Protein AF-A0A8X6RAV3-F1 (afdb_monomer)

Solvent-accessible surface area (backbone atoms only — not comparable to full-atom values): 8646 Å² total; per-residue (Å²): 133,79,51,64,64,60,50,50,52,52,51,49,56,46,35,74,77,53,76,43,75,92,36,49,46,79,55,82,88,78,91,76,86,82,75,92,66,89,75,81,87,79,81,78,88,82,72,91,78,78,61,92,90,64,78,86,43,38,69,59,51,44,57,50,49,55,53,47,49,56,49,39,50,70,77,38,45,75,35,59,74,73,74,42,41,34,36,38,50,66,86,50,71,41,61,70,30,70,69,30,49,51,50,37,55,77,68,57,40,47,71,50,90,62,54,81,96,45,57,82,79,34,71,51,51,61,49,54,52,45,47,67,73,68,60,78,133

InterPro domains:
  IPR036397 Ribonuclease H superfamily [G3DSA:3.30.420.10] (1-136)
  IPR052709 Transposase-Methyltransferase Hybrid [PTHR46060] (49-135)

Nearest PDB structures (foldseek):
  4mda-assembly1_A  TM=8.403E-01  e=2.134E-09  Drosophila mauritiana
  3k9j-assembly2_A  TM=8.793E-01  e=6.427E-09  Homo sapiens
  2f7t-assembly1_A-2  TM=8.600E-01  e=6.024E-09  Drosophila mauritiana
  3k9k-assembly2_A  TM=8.590E-01  e=1.593E-08  Homo sapiens
  3f2k-assembly1_A  TM=8.019E-01  e=3.470E-08  Homo sapiens

Radius of gyration: 16.57 Å; Cα contacts (8 Å, |Δi|>4): 114; chains: 1; bounding box: 45×45×32 Å

Secondary structure (DSSP, 8-state):
---HHHHHHHHHHHHHHS--GGGEEE----------S-------TTS--PPTT----HHHHHHHHHHHHHHHHHH-HHHHHHS--EEE----TTTTSHHHHHHHHHTT-EEPP--TT-GGG-HIIIIIIHHHHS---

Organism: Trichonephila clavipes (NCBI:txid2585209)

Sequence (137 aa):
MMDRISICEALAKRNDINPFLKRMVTRDEKLVPYDNIVRKRSSSKRGEALQTGQTLNSDIYCQQLDRLKLTIDQKRPEVADRRGVVFHQDNAMPHTSVVTLQKLWELDWKVLMHPPYSPDLAPNGYHLFFALQNFPE

Mean predicted aligned error: 9.25 Å

Foldseek 3Di:
DDDPVVLVVVVVVVCVVPNQPVQEDEDEDDDDDDDPPDDPDDDPPDDDDDPPPDDDALVNVLVVVVVVLVVCCVPPVVSQPDPAHAYEYAPPPSCPDPSNVVSCVVSVYHYRDDDPPCLVPGCCSPPVVVCVVPPDD

Structure (mmCIF, N/CA/C/O backbone):
data_AF-A0A8X6RAV3-F1
#
_entry.id   AF-A0A8X6RAV3-F1
#
loop_
_atom_site.group_PDB
_atom_site.id
_atom_site.type_symbol
_atom_site.label_atom_id
_atom_site.label_alt_id
_atom_site.label_comp_id
_atom_site.label_asym_id
_atom_site.label_entity_id
_atom_site.label_seq_id
_atom_site.pdbx_PDB_ins_code
_atom_site.Cartn_x
_atom_site.Cartn_y
_atom_site.Cartn_z
_atom_site.occupancy
_atom_site.B_iso_or_equiv
_atom_site.auth_seq_id
_atom_site.auth_comp_id
_atom_site.auth_asym_id
_atom_site.auth_atom_id
_atom_site.pdbx_PDB_model_num
ATOM 1 N N . MET A 1 1 ? 19.647 5.271 -1.949 1.00 63.28 1 MET A N 1
ATOM 2 C CA . MET A 1 1 ? 18.194 5.445 -2.154 1.00 63.28 1 MET A CA 1
ATOM 3 C C . MET A 1 1 ? 17.919 5.164 -3.619 1.00 63.28 1 MET A C 1
ATOM 5 O O . MET A 1 1 ? 18.675 5.677 -4.432 1.00 63.28 1 MET A O 1
ATOM 9 N N . MET A 1 2 ? 16.959 4.2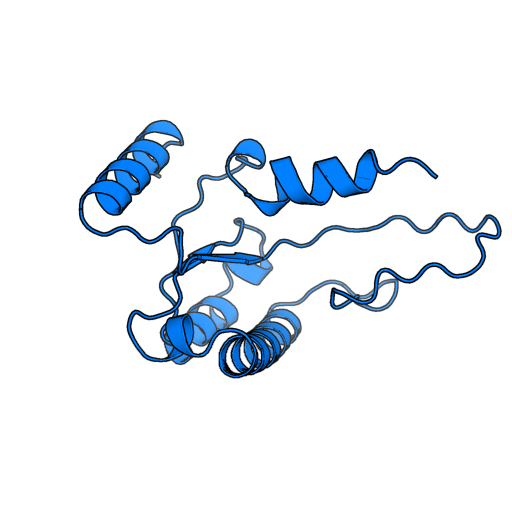99 -3.953 1.00 76.75 2 MET A N 1
ATOM 10 C CA . MET A 1 2 ? 16.617 4.061 -5.362 1.00 76.75 2 MET A CA 1
ATOM 11 C C . MET A 1 2 ? 15.865 5.274 -5.915 1.00 76.75 2 MET A C 1
ATOM 13 O O . MET A 1 2 ? 15.047 5.869 -5.211 1.00 76.75 2 MET A O 1
ATOM 17 N N . ASP A 1 3 ? 16.183 5.660 -7.142 1.00 85.50 3 ASP A N 1
ATOM 18 C CA . ASP A 1 3 ? 15.526 6.746 -7.857 1.00 85.50 3 ASP A CA 1
ATOM 19 C C . ASP A 1 3 ? 14.170 6.303 -8.438 1.00 85.50 3 ASP A C 1
ATOM 21 O O . ASP A 1 3 ? 13.833 5.118 -8.491 1.00 85.50 3 ASP A O 1
ATOM 25 N N . ARG A 1 4 ? 13.358 7.274 -8.869 1.00 88.38 4 ARG A N 1
ATOM 26 C CA . ARG A 1 4 ? 12.000 7.024 -9.387 1.00 88.38 4 ARG A CA 1
ATOM 27 C C . ARG A 1 4 ? 11.998 6.047 -10.563 1.00 88.38 4 ARG A C 1
ATOM 29 O O . ARG A 1 4 ? 11.115 5.191 -10.626 1.00 88.38 4 ARG A O 1
ATOM 36 N N . ILE A 1 5 ? 12.977 6.163 -11.464 1.00 88.00 5 ILE A N 1
ATOM 37 C CA . ILE A 1 5 ? 13.054 5.355 -12.687 1.00 88.00 5 ILE A CA 1
ATOM 38 C C . ILE A 1 5 ? 13.373 3.906 -12.326 1.00 88.00 5 ILE A C 1
ATOM 40 O O . ILE A 1 5 ? 12.617 3.013 -12.709 1.00 88.00 5 ILE A O 1
ATOM 44 N N . SER A 1 6 ? 14.407 3.665 -11.513 1.00 89.81 6 SER A N 1
ATOM 45 C CA . SER A 1 6 ? 14.763 2.296 -11.114 1.00 89.81 6 SER A CA 1
ATOM 46 C C . SER A 1 6 ? 13.642 1.582 -10.358 1.00 89.81 6 SER A C 1
ATOM 48 O O . SER A 1 6 ? 13.414 0.392 -10.583 1.00 89.81 6 SER A O 1
ATOM 50 N N . ILE A 1 7 ? 12.885 2.295 -9.514 1.00 88.44 7 ILE A N 1
ATOM 51 C CA . ILE A 1 7 ? 11.732 1.711 -8.817 1.00 88.44 7 ILE A CA 1
ATOM 52 C C . ILE A 1 7 ? 10.637 1.322 -9.814 1.00 88.44 7 ILE A C 1
ATOM 54 O O . ILE A 1 7 ? 10.122 0.204 -9.745 1.00 88.44 7 ILE A O 1
ATOM 58 N N . CYS A 1 8 ? 10.300 2.200 -10.762 1.00 88.19 8 CYS A N 1
ATOM 59 C CA . CYS A 1 8 ? 9.294 1.899 -11.782 1.00 88.19 8 CYS A CA 1
ATOM 60 C C . CYS A 1 8 ? 9.704 0.702 -12.646 1.00 88.19 8 CYS A C 1
ATOM 62 O O . CYS A 1 8 ? 8.900 -0.207 -12.849 1.00 88.19 8 CYS A O 1
ATOM 64 N N . GLU A 1 9 ? 10.959 0.650 -13.095 1.00 92.56 9 GLU A N 1
ATOM 65 C CA . GLU A 1 9 ? 11.477 -0.479 -13.870 1.00 92.56 9 GLU A CA 1
ATOM 66 C C . GLU A 1 9 ? 11.435 -1.795 -13.086 1.00 92.56 9 GLU A C 1
ATOM 68 O O . GLU A 1 9 ? 11.030 -2.827 -13.623 1.00 92.56 9 GLU A O 1
ATOM 73 N N . ALA A 1 10 ? 11.835 -1.779 -11.811 1.00 91.00 10 ALA A N 1
ATOM 74 C CA . ALA A 1 10 ? 11.806 -2.964 -10.961 1.00 91.00 10 ALA A CA 1
ATOM 75 C C . ALA A 1 10 ? 10.372 -3.475 -10.749 1.00 91.00 10 ALA A C 1
ATOM 77 O O . ALA A 1 10 ? 10.128 -4.685 -10.794 1.00 91.00 10 ALA A O 1
ATOM 78 N N . LEU A 1 11 ? 9.412 -2.566 -10.551 1.00 90.31 11 LEU A N 1
ATOM 79 C CA . LEU A 1 11 ? 7.998 -2.910 -10.407 1.00 90.31 11 LEU A CA 1
ATOM 80 C C . LEU A 1 11 ? 7.398 -3.442 -11.713 1.00 90.31 11 LEU A C 1
ATOM 82 O O . LEU A 1 11 ? 6.660 -4.428 -11.662 1.00 90.31 11 LEU A O 1
ATOM 86 N N . ALA A 1 12 ? 7.746 -2.850 -12.858 1.00 90.75 12 ALA A N 1
ATOM 87 C CA . ALA A 1 12 ? 7.317 -3.317 -14.175 1.00 90.75 12 ALA A CA 1
ATOM 88 C C . ALA A 1 12 ? 7.819 -4.744 -14.442 1.00 90.75 12 ALA A C 1
ATOM 90 O O . ALA A 1 12 ? 7.010 -5.655 -14.610 1.00 90.75 12 ALA A O 1
ATOM 91 N N . LYS A 1 13 ? 9.134 -4.977 -14.309 1.00 93.19 13 LYS A N 1
ATOM 92 C CA . LYS A 1 13 ? 9.751 -6.309 -14.465 1.00 93.19 13 LYS A CA 1
ATOM 93 C C . LYS A 1 13 ? 9.128 -7.340 -13.525 1.00 93.19 13 LYS A C 1
ATOM 95 O O . LYS A 1 13 ? 8.837 -8.467 -13.916 1.00 93.19 13 LYS A O 1
ATOM 100 N N . ARG A 1 14 ? 8.886 -6.961 -12.265 1.00 91.69 14 ARG A N 1
ATOM 101 C CA . ARG A 1 14 ? 8.223 -7.838 -11.292 1.00 91.69 14 ARG A CA 1
ATOM 102 C C . ARG A 1 14 ? 6.799 -8.194 -11.722 1.00 91.69 14 ARG A C 1
ATOM 104 O O . ARG A 1 14 ? 6.378 -9.324 -11.478 1.00 91.69 14 ARG A O 1
ATOM 111 N N . ASN A 1 15 ? 6.054 -7.249 -12.292 1.00 90.69 15 ASN A N 1
ATOM 112 C CA . ASN A 1 15 ? 4.684 -7.490 -12.733 1.00 90.69 15 ASN A CA 1
ATOM 113 C C . ASN A 1 15 ? 4.638 -8.399 -13.965 1.00 90.69 15 ASN A C 1
ATOM 115 O O . ASN A 1 15 ? 3.738 -9.229 -14.049 1.00 90.69 15 ASN A O 1
ATOM 119 N N . ASP A 1 16 ? 5.621 -8.297 -14.857 1.00 92.25 16 ASP A N 1
ATOM 120 C CA . ASP A 1 16 ? 5.735 -9.179 -16.022 1.00 92.25 16 ASP A CA 1
ATOM 121 C C . ASP A 1 16 ? 6.018 -10.630 -15.604 1.00 92.25 16 ASP A C 1
ATOM 123 O O . ASP A 1 16 ? 5.425 -11.564 -16.139 1.00 92.25 16 ASP A O 1
ATOM 127 N N . ILE A 1 17 ? 6.873 -10.828 -14.593 1.00 90.56 17 ILE A N 1
ATOM 128 C CA . ILE A 1 17 ? 7.212 -12.163 -14.068 1.00 90.56 17 ILE A CA 1
ATOM 129 C C . ILE A 1 17 ? 6.067 -12.745 -13.230 1.00 90.56 17 ILE A C 1
ATOM 131 O O . ILE A 1 17 ? 5.744 -13.929 -13.323 1.00 90.56 17 ILE A O 1
ATOM 135 N N . ASN A 1 18 ? 5.470 -11.936 -12.353 1.00 86.75 18 ASN A N 1
ATOM 136 C CA . ASN A 1 18 ? 4.396 -12.367 -11.466 1.00 86.75 18 ASN A CA 1
ATOM 137 C C . ASN A 1 18 ? 3.354 -11.251 -11.311 1.00 86.75 18 ASN A C 1
ATOM 139 O O . ASN A 1 18 ? 3.467 -10.438 -10.379 1.00 86.75 18 ASN A O 1
ATOM 143 N N . PRO A 1 19 ? 2.317 -11.241 -12.171 1.00 88.38 19 PRO A N 1
ATOM 144 C CA . PRO A 1 19 ? 1.301 -10.201 -12.178 1.00 88.38 19 PRO A CA 1
ATOM 145 C C . PRO A 1 19 ? 0.693 -9.988 -10.794 1.00 88.38 19 PRO A C 1
ATOM 147 O O . PRO A 1 19 ? 0.144 -10.905 -10.172 1.00 88.38 19 PRO A O 1
ATOM 150 N N . PHE A 1 20 ? 0.802 -8.764 -10.283 1.00 87.44 20 PHE A N 1
ATOM 151 C CA . PHE A 1 20 ? 0.352 -8.434 -8.930 1.00 87.44 20 PHE A CA 1
ATOM 152 C C . PHE A 1 20 ? -0.703 -7.335 -8.877 1.00 87.44 20 PHE A C 1
ATOM 154 O O . PHE A 1 20 ? -1.361 -7.204 -7.849 1.00 87.44 20 PHE A O 1
ATOM 161 N N . LEU A 1 21 ? -0.941 -6.616 -9.976 1.00 86.75 21 LEU A N 1
ATOM 162 C CA . LEU A 1 21 ? -1.911 -5.517 -10.010 1.00 86.75 21 LEU A CA 1
ATOM 163 C C . LEU A 1 21 ? -3.321 -5.947 -9.572 1.00 86.75 21 LEU A C 1
ATOM 165 O O . LEU A 1 21 ? -3.979 -5.229 -8.829 1.00 86.75 21 LEU A O 1
ATOM 169 N N . LYS A 1 22 ? -3.765 -7.161 -9.930 1.00 85.62 22 LYS A N 1
ATOM 170 C CA . LYS A 1 22 ? -5.092 -7.675 -9.533 1.00 85.62 22 LYS A CA 1
ATOM 171 C C . LYS A 1 22 ? -5.247 -7.900 -8.022 1.00 85.62 22 LYS A C 1
ATOM 173 O O . LYS A 1 22 ? -6.366 -7.856 -7.522 1.00 85.62 22 LYS A O 1
ATOM 178 N N . ARG A 1 23 ? -4.151 -8.127 -7.294 1.00 86.56 23 ARG A N 1
ATOM 179 C CA . ARG A 1 23 ? -4.125 -8.324 -5.829 1.00 86.56 23 ARG A CA 1
ATOM 180 C C . ARG A 1 23 ? -3.593 -7.101 -5.076 1.00 86.56 23 ARG A C 1
ATOM 182 O O . ARG A 1 23 ? -3.322 -7.189 -3.881 1.00 86.56 23 ARG A O 1
ATOM 189 N N . MET A 1 24 ? -3.405 -5.985 -5.780 1.00 88.25 24 MET A N 1
ATOM 190 C CA . MET A 1 24 ? -2.923 -4.752 -5.179 1.00 88.25 24 MET A CA 1
ATOM 191 C C . MET A 1 24 ? -4.043 -4.083 -4.377 1.00 88.25 24 MET A C 1
ATOM 193 O O . MET A 1 24 ? -5.189 -4.015 -4.831 1.00 88.25 24 MET A O 1
ATOM 197 N N . VAL A 1 25 ? -3.700 -3.595 -3.190 1.00 87.06 25 VAL A N 1
ATOM 198 C CA . VAL A 1 25 ? -4.553 -2.760 -2.342 1.00 87.06 25 VAL A CA 1
ATOM 199 C C . VAL A 1 25 ? -3.804 -1.462 -2.087 1.00 87.06 25 VAL A C 1
ATOM 201 O O . VAL A 1 25 ? -2.669 -1.491 -1.618 1.00 87.06 25 VAL A O 1
ATOM 204 N N . THR A 1 26 ? -4.429 -0.337 -2.424 1.00 85.50 26 THR A N 1
ATOM 205 C CA . THR A 1 26 ? -3.853 1.000 -2.264 1.00 85.50 26 THR A CA 1
ATOM 206 C C . THR A 1 26 ? -4.563 1.727 -1.135 1.00 85.50 26 THR A C 1
ATOM 208 O O . THR A 1 26 ? -5.794 1.718 -1.051 1.00 85.50 26 THR A O 1
ATOM 211 N N . ARG A 1 27 ? -3.797 2.386 -0.270 1.00 83.50 27 ARG A N 1
ATOM 212 C CA . ARG A 1 27 ? -4.332 3.276 0.760 1.00 83.50 27 ARG A CA 1
ATOM 213 C C . ARG A 1 27 ? -3.590 4.602 0.708 1.00 83.50 27 ARG A C 1
ATOM 215 O O . ARG A 1 27 ? -2.379 4.628 0.540 1.00 83.50 27 ARG A O 1
ATOM 222 N N . ASP A 1 28 ? -4.346 5.683 0.831 1.00 76.75 28 ASP A N 1
ATOM 223 C CA . ASP A 1 28 ? -3.824 7.043 0.854 1.00 76.75 28 ASP A CA 1
ATOM 224 C C . ASP A 1 28 ? -4.785 7.922 1.657 1.00 76.75 28 ASP A C 1
ATOM 226 O O . ASP A 1 28 ? -5.982 7.620 1.744 1.00 76.75 28 ASP A O 1
ATOM 230 N N . GLU A 1 29 ? -4.262 8.984 2.248 1.00 73.62 29 GLU A N 1
ATOM 231 C CA . GLU A 1 29 ? -4.983 9.866 3.155 1.00 73.62 29 GLU A CA 1
ATOM 232 C C . GLU A 1 29 ? -5.116 11.245 2.527 1.00 73.62 29 GLU A C 1
ATOM 234 O O . GLU A 1 29 ? -4.140 11.878 2.138 1.00 73.62 29 GLU A O 1
ATOM 239 N N . LYS A 1 30 ? -6.353 11.734 2.433 1.00 69.62 30 LYS A N 1
ATOM 240 C CA . LYS A 1 30 ? -6.633 13.071 1.914 1.00 69.62 30 LYS A CA 1
ATOM 241 C C . LYS A 1 30 ? -7.400 13.878 2.939 1.00 69.62 30 LYS A C 1
ATOM 243 O O . LYS A 1 30 ? -8.495 13.497 3.347 1.00 69.62 30 LYS A O 1
ATOM 248 N N . LEU A 1 31 ? -6.840 15.030 3.299 1.00 60.09 31 LEU A N 1
ATOM 249 C CA . LEU A 1 31 ? -7.563 16.051 4.044 1.00 60.09 31 LEU A CA 1
ATOM 250 C C . LEU A 1 31 ? -8.629 16.666 3.132 1.00 60.09 31 LEU A C 1
ATOM 252 O O . LEU A 1 31 ? -8.329 17.125 2.028 1.00 60.09 31 LEU A O 1
ATOM 256 N N . VAL A 1 32 ? -9.875 16.671 3.600 1.00 61.81 32 VAL A N 1
ATOM 257 C CA . VAL A 1 32 ? -10.986 17.360 2.939 1.00 61.81 32 VAL A CA 1
ATOM 258 C C . VAL A 1 32 ? -11.261 18.642 3.730 1.00 61.81 32 VAL A C 1
ATOM 260 O O . VAL A 1 32 ? -11.664 18.539 4.891 1.00 61.81 32 VAL A O 1
ATOM 263 N N . PRO A 1 33 ? -11.012 19.840 3.166 1.00 53.94 33 PRO A N 1
ATOM 264 C CA . PRO A 1 33 ? -11.351 21.089 3.838 1.00 53.94 33 PRO A CA 1
ATOM 265 C C . PRO A 1 33 ? -12.874 21.197 3.998 1.00 53.94 33 PRO A C 1
ATOM 267 O O . PRO A 1 33 ? -13.630 20.879 3.080 1.00 53.94 33 PRO A O 1
ATOM 270 N N . TYR A 1 34 ? -13.322 21.620 5.180 1.00 36.56 34 TYR A N 1
ATOM 271 C CA . TYR A 1 34 ? -14.733 21.866 5.474 1.00 36.56 34 TYR A CA 1
ATOM 272 C C . TYR A 1 34 ? -15.032 23.351 5.247 1.00 36.56 34 TYR A C 1
ATOM 274 O O . TYR A 1 34 ? -14.604 24.186 6.042 1.00 36.56 34 TYR A O 1
ATOM 282 N N . ASP A 1 35 ? -15.785 23.684 4.199 1.00 40.19 35 ASP A N 1
ATOM 283 C CA . ASP A 1 35 ? -16.377 25.018 4.073 1.00 40.19 35 ASP A CA 1
ATOM 284 C C . ASP A 1 35 ? -17.700 25.061 4.848 1.00 40.19 35 ASP A C 1
ATOM 286 O O . ASP A 1 35 ? -18.646 24.327 4.555 1.00 40.19 35 ASP A O 1
ATOM 290 N N . ASN A 1 36 ? -17.783 25.958 5.836 1.00 40.22 36 ASN A N 1
ATOM 291 C CA . ASN A 1 36 ? -18.954 26.192 6.696 1.00 40.22 36 ASN A CA 1
ATOM 292 C C . ASN A 1 36 ? -20.152 26.848 5.972 1.00 40.22 36 ASN A C 1
ATOM 294 O O . ASN A 1 36 ? -21.000 27.472 6.607 1.00 40.22 36 ASN A O 1
ATOM 298 N N . ILE A 1 37 ? -20.260 26.716 4.649 1.00 39.38 37 ILE A N 1
ATOM 299 C CA . ILE A 1 37 ? -21.385 27.248 3.879 1.00 39.38 37 ILE A CA 1
ATOM 300 C C . ILE A 1 37 ? -22.296 26.082 3.492 1.00 39.38 37 ILE A C 1
ATOM 302 O O . ILE A 1 37 ? -22.092 25.406 2.490 1.00 39.38 37 ILE A O 1
ATOM 306 N N . VAL A 1 38 ? -23.278 25.837 4.366 1.00 38.19 38 VAL A N 1
ATOM 307 C CA . VAL A 1 38 ? -24.555 25.126 4.154 1.00 38.19 38 VAL A CA 1
ATOM 308 C C . VAL A 1 38 ? -24.600 24.229 2.902 1.00 38.19 38 VAL A C 1
ATOM 310 O O . VAL A 1 38 ? -25.250 24.560 1.914 1.00 38.19 38 VAL A O 1
ATOM 313 N N . ARG A 1 39 ? -23.984 23.041 2.945 1.00 39.50 39 ARG A N 1
ATOM 314 C CA . ARG A 1 39 ? -24.283 21.971 1.978 1.00 39.50 39 ARG A CA 1
ATOM 315 C C . ARG A 1 39 ? -25.001 20.814 2.661 1.00 39.50 39 ARG A C 1
ATOM 317 O O . ARG A 1 39 ? -24.497 20.160 3.573 1.00 39.50 39 ARG A O 1
ATOM 324 N N . LYS A 1 40 ? -26.243 20.604 2.220 1.00 36.16 40 LYS A N 1
ATOM 325 C CA . LYS A 1 40 ? -27.099 19.479 2.593 1.00 36.16 40 LYS A CA 1
ATOM 326 C C . LYS A 1 40 ? -26.462 18.171 2.111 1.00 36.16 40 LYS A C 1
ATOM 328 O O . LYS A 1 40 ? -26.095 18.047 0.953 1.00 36.16 40 LYS A O 1
ATOM 333 N N . ARG A 1 41 ? -26.387 17.213 3.040 1.00 43.00 41 ARG A N 1
ATOM 334 C CA . ARG A 1 41 ? -26.156 15.764 2.892 1.00 43.00 41 ARG A CA 1
ATOM 335 C C . ARG A 1 41 ? -26.020 15.236 1.450 1.00 43.00 41 ARG A C 1
ATOM 337 O O . ARG A 1 41 ? -27.020 14.927 0.811 1.00 43.00 41 ARG A O 1
ATOM 344 N N . SER A 1 42 ? -24.795 14.899 1.071 1.00 33.88 42 SER A N 1
ATOM 345 C CA . SER A 1 42 ? -24.501 13.767 0.186 1.00 33.88 42 SER A CA 1
ATOM 346 C C . SER A 1 42 ? -23.228 13.077 0.684 1.00 33.88 42 SER A C 1
ATOM 348 O O . SER A 1 42 ? -22.112 13.326 0.242 1.00 33.88 42 SER A O 1
ATOM 350 N N . SER A 1 43 ? -23.381 12.217 1.696 1.00 37.41 43 SER A N 1
ATOM 351 C CA . SER A 1 43 ? -22.275 11.386 2.163 1.00 37.41 43 SER A CA 1
ATOM 352 C C . SER A 1 43 ? -21.931 10.343 1.100 1.00 37.41 43 SER A C 1
ATOM 354 O O . SER A 1 43 ? -22.699 9.415 0.839 1.00 37.41 43 SER A O 1
ATOM 356 N N . SER A 1 44 ? -20.743 10.455 0.510 1.00 37.75 44 SER A N 1
ATOM 357 C CA . SER A 1 44 ? -20.110 9.319 -0.156 1.00 37.75 44 SER A CA 1
ATOM 358 C C . SER A 1 44 ? -19.679 8.322 0.926 1.00 37.75 44 SER A C 1
ATOM 360 O O . SER A 1 44 ? -18.633 8.455 1.553 1.00 37.75 44 SER A O 1
ATOM 362 N N . LYS A 1 45 ? -20.547 7.347 1.216 1.00 41.19 45 LYS A N 1
ATOM 363 C CA . LYS A 1 45 ? -20.442 6.373 2.325 1.00 41.19 45 LYS A CA 1
ATOM 364 C C . LYS A 1 45 ? -19.316 5.322 2.183 1.00 41.19 45 LYS A C 1
ATOM 366 O O . LYS A 1 45 ? -19.472 4.214 2.688 1.00 41.19 45 LYS A O 1
ATOM 371 N N . ARG A 1 46 ? -18.222 5.575 1.453 1.00 47.69 46 ARG A N 1
ATOM 372 C CA . ARG A 1 46 ? -17.254 4.514 1.080 1.00 47.69 46 ARG A CA 1
ATOM 373 C C . ARG A 1 46 ? -15.873 4.569 1.753 1.00 47.69 46 ARG A C 1
ATOM 375 O O . ARG A 1 46 ? -15.087 3.665 1.489 1.00 47.69 46 ARG A O 1
ATOM 382 N N . GLY A 1 47 ? -15.589 5.535 2.629 1.00 52.88 47 GLY A N 1
ATOM 383 C CA . GLY A 1 47 ? -14.295 5.652 3.326 1.00 52.88 47 GLY A CA 1
ATOM 384 C C . GLY A 1 47 ? -14.425 5.943 4.823 1.00 52.88 47 GLY A C 1
ATOM 385 O O . GLY A 1 47 ? -15.471 6.406 5.277 1.00 52.88 47 GLY A O 1
ATOM 386 N N . GLU A 1 48 ? -13.367 5.659 5.585 1.00 61.12 48 GLU A N 1
ATOM 387 C CA . GLU A 1 48 ? -13.255 6.061 6.991 1.00 61.12 48 GLU A CA 1
ATOM 388 C C . GLU A 1 48 ? -12.802 7.525 7.080 1.00 61.12 48 GLU A C 1
ATOM 390 O O . GLU A 1 48 ? -11.819 7.908 6.449 1.00 61.12 48 GLU A O 1
ATOM 395 N N . ALA A 1 49 ? -13.512 8.340 7.863 1.00 66.38 49 ALA A N 1
ATOM 396 C CA . ALA A 1 49 ? -13.161 9.735 8.120 1.00 66.38 49 ALA A CA 1
ATOM 397 C C . ALA A 1 49 ? -12.770 9.907 9.592 1.00 66.38 49 ALA A C 1
ATOM 399 O O . ALA A 1 49 ? -13.500 9.464 10.482 1.00 66.38 49 ALA A O 1
ATOM 400 N N . LEU A 1 50 ? -11.629 10.551 9.843 1.00 67.19 50 LEU A N 1
ATOM 401 C CA . LEU A 1 50 ? -11.246 10.981 11.188 1.00 67.19 50 LEU A CA 1
ATOM 402 C C . LEU A 1 50 ? -12.088 12.185 11.624 1.00 67.19 50 LEU A C 1
ATOM 404 O O . LEU A 1 50 ? -12.584 12.943 10.787 1.00 67.19 50 LEU A O 1
ATOM 408 N N . GLN A 1 51 ? -12.247 12.372 12.937 1.00 64.19 51 GLN A N 1
ATOM 409 C CA . GLN A 1 51 ? -12.927 13.558 13.456 1.00 64.19 51 GLN A CA 1
ATOM 410 C C . GLN A 1 51 ? -12.079 14.811 13.209 1.00 64.19 51 GLN A C 1
ATOM 412 O O . GLN A 1 51 ? -10.847 14.762 13.216 1.00 64.19 51 GLN A O 1
ATOM 417 N N . THR A 1 52 ? -12.744 15.951 13.015 1.00 54.97 52 THR A N 1
ATOM 418 C CA . THR A 1 52 ? -12.093 17.246 12.793 1.00 54.97 52 THR A CA 1
ATOM 419 C C . THR A 1 52 ? -11.079 17.546 13.900 1.00 54.97 52 THR A C 1
ATOM 421 O O . THR A 1 52 ? -11.430 17.559 15.077 1.00 54.97 52 THR A O 1
ATOM 424 N N . GLY A 1 53 ? -9.823 17.798 13.519 1.00 59.03 53 GLY A N 1
ATOM 425 C CA . GLY A 1 53 ? -8.734 18.126 14.447 1.00 59.03 53 GLY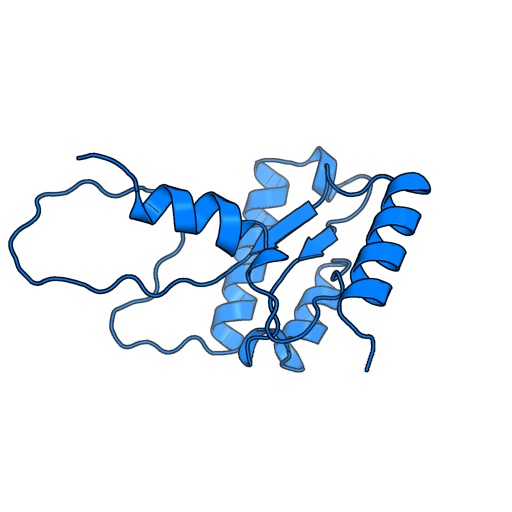 A CA 1
ATOM 426 C C . GLY A 1 53 ? -7.961 16.928 15.013 1.00 59.03 53 GLY A C 1
ATOM 427 O O . GLY A 1 53 ? -6.996 17.140 15.742 1.00 59.03 53 GLY A O 1
ATOM 428 N N . GLN A 1 54 ? -8.325 15.685 14.674 1.00 62.50 54 GLN A N 1
ATOM 429 C CA . GLN A 1 54 ? -7.510 14.514 15.008 1.00 62.50 54 GLN A CA 1
ATOM 430 C C . GLN A 1 54 ? -6.393 14.316 13.975 1.00 62.50 54 GLN A C 1
ATOM 432 O O . GLN A 1 54 ? -6.658 14.117 12.791 1.00 62.50 54 GLN A O 1
ATOM 437 N N . THR A 1 55 ? -5.141 14.339 14.431 1.00 66.50 55 THR A N 1
ATOM 438 C CA . THR A 1 55 ? -3.977 13.977 13.611 1.00 66.50 55 THR A CA 1
ATOM 439 C C . THR A 1 55 ? -3.855 12.460 13.539 1.00 66.50 55 THR A C 1
ATOM 441 O O . THR A 1 55 ? -3.972 11.774 14.557 1.00 66.50 55 THR A O 1
ATOM 444 N N . LEU A 1 56 ? -3.598 11.924 12.346 1.00 74.00 56 LEU A N 1
ATOM 445 C CA . LEU A 1 56 ? -3.400 10.494 12.182 1.00 74.00 56 LEU A CA 1
ATOM 446 C C . LEU A 1 56 ? -2.079 10.052 12.834 1.00 74.00 56 LEU A C 1
ATOM 448 O O . LEU A 1 56 ? -0.989 10.434 12.412 1.00 74.00 56 LEU A O 1
ATOM 452 N N . ASN A 1 57 ? -2.199 9.247 13.887 1.00 83.19 57 ASN A N 1
ATOM 453 C CA . ASN A 1 57 ? -1.085 8.576 14.550 1.00 83.19 57 ASN A CA 1
ATOM 454 C C . ASN A 1 57 ? -0.935 7.139 14.008 1.00 83.19 57 ASN A C 1
ATOM 456 O O . ASN A 1 57 ? -1.891 6.544 13.512 1.00 83.19 57 ASN A O 1
ATOM 460 N N . SER A 1 58 ? 0.256 6.567 14.165 1.00 81.81 58 SER A N 1
ATOM 461 C CA . SER A 1 58 ? 0.586 5.164 13.889 1.00 81.81 58 SER A CA 1
ATOM 462 C C . SER A 1 58 ? -0.388 4.158 14.525 1.00 81.81 58 SER A C 1
ATOM 464 O O . SER A 1 58 ? -0.812 3.220 13.854 1.00 81.81 58 SER A O 1
ATOM 466 N N . ASP A 1 59 ? -0.828 4.373 15.769 1.00 85.81 59 ASP A N 1
ATOM 467 C CA . ASP A 1 59 ? -1.771 3.466 16.445 1.00 85.81 59 ASP A CA 1
ATOM 468 C C . ASP A 1 59 ? -3.149 3.445 15.772 1.00 85.81 59 ASP A C 1
ATOM 470 O O . ASP A 1 59 ? -3.724 2.383 15.523 1.00 85.81 59 ASP A O 1
ATOM 474 N N . ILE A 1 60 ? -3.668 4.631 15.434 1.00 86.38 60 ILE A N 1
ATOM 475 C CA . ILE A 1 60 ? -4.933 4.775 14.705 1.00 86.38 60 ILE A CA 1
ATOM 476 C C . ILE A 1 60 ? -4.787 4.112 13.337 1.00 86.38 60 ILE A C 1
ATOM 478 O O . ILE A 1 60 ? -5.640 3.320 12.944 1.00 86.38 60 ILE A O 1
ATOM 482 N N . TYR A 1 61 ? -3.669 4.359 12.652 1.00 87.12 61 TYR A N 1
ATOM 483 C CA . TYR A 1 61 ? -3.378 3.743 11.365 1.00 87.12 61 TYR A CA 1
ATOM 484 C C . TYR A 1 61 ? -3.436 2.212 11.425 1.00 87.12 61 TYR A C 1
ATOM 486 O O . TYR A 1 61 ? -4.074 1.594 10.570 1.00 87.12 61 TYR A O 1
ATOM 494 N N . CYS A 1 62 ? -2.843 1.605 12.458 1.00 88.81 62 CYS A N 1
ATOM 495 C CA . CYS A 1 62 ? -2.850 0.157 12.665 1.00 88.81 62 CYS A CA 1
ATOM 496 C C . CYS A 1 62 ? -4.261 -0.400 12.890 1.00 88.81 62 CYS A C 1
ATOM 498 O O . CYS A 1 62 ? -4.616 -1.411 12.284 1.00 88.81 62 CYS A O 1
ATOM 500 N N . GLN A 1 63 ? -5.099 0.283 13.678 1.00 89.25 63 GLN A N 1
ATOM 501 C CA . GLN A 1 63 ? -6.503 -0.116 13.860 1.00 89.25 63 GLN A CA 1
ATOM 502 C C . GLN A 1 63 ? -7.283 -0.090 12.538 1.00 89.25 63 GLN A C 1
ATOM 504 O O . GLN A 1 63 ? -8.140 -0.937 12.285 1.00 89.25 63 GLN A O 1
ATOM 509 N N . GLN A 1 64 ? -6.985 0.878 11.673 1.00 89.00 64 GLN A N 1
ATOM 510 C CA . GLN A 1 64 ? -7.608 0.968 10.355 1.00 89.00 64 GLN A CA 1
ATOM 511 C C . GLN A 1 64 ? -7.119 -0.140 9.413 1.00 89.00 64 GLN A C 1
ATOM 513 O O . GLN A 1 64 ? -7.912 -0.655 8.624 1.00 89.00 64 GLN A O 1
ATOM 518 N N . LEU A 1 65 ? -5.852 -0.565 9.516 1.00 90.06 65 LEU A N 1
ATOM 519 C CA . LEU A 1 65 ? -5.346 -1.729 8.778 1.00 90.06 65 LEU A CA 1
ATOM 520 C C . LEU A 1 65 ? -6.083 -3.018 9.172 1.00 90.06 65 LEU A C 1
ATOM 522 O O . LEU A 1 65 ? -6.441 -3.796 8.289 1.00 90.06 65 LEU A O 1
ATOM 526 N N . ASP A 1 66 ? -6.389 -3.214 10.458 1.00 90.31 66 ASP A N 1
ATOM 527 C CA . ASP A 1 66 ? -7.170 -4.372 10.920 1.00 90.31 66 ASP A CA 1
ATOM 528 C C . ASP A 1 66 ? -8.577 -4.396 10.309 1.00 90.31 66 ASP A C 1
ATOM 530 O O . ASP A 1 66 ? -9.036 -5.410 9.777 1.00 90.31 66 ASP A O 1
ATOM 534 N N . ARG A 1 67 ? -9.266 -3.252 10.315 1.00 90.56 67 ARG A N 1
ATOM 535 C CA . ARG A 1 67 ? -10.594 -3.133 9.692 1.00 90.56 67 ARG A CA 1
ATOM 536 C C . ARG A 1 67 ? -10.541 -3.332 8.183 1.00 90.56 67 ARG A C 1
ATOM 538 O O . ARG A 1 67 ? -11.441 -3.946 7.599 1.00 90.56 67 ARG A O 1
ATOM 545 N N . LEU A 1 68 ? -9.485 -2.829 7.546 1.00 89.38 68 LEU A N 1
ATOM 546 C CA . LEU A 1 68 ? -9.252 -3.018 6.123 1.00 89.38 68 LEU A CA 1
ATOM 547 C C . LEU A 1 68 ? -9.056 -4.502 5.800 1.00 89.38 68 LEU A C 1
ATOM 549 O O . LEU A 1 68 ? -9.672 -4.987 4.853 1.00 89.38 68 LEU A O 1
ATOM 553 N N . LYS A 1 69 ? -8.282 -5.234 6.609 1.00 88.94 69 LYS A N 1
ATOM 554 C CA . LYS A 1 69 ? -8.102 -6.685 6.473 1.00 88.94 69 LYS A CA 1
ATOM 555 C C . LYS A 1 69 ? -9.436 -7.423 6.535 1.00 88.94 69 LYS A C 1
ATOM 557 O O . LYS A 1 69 ? -9.763 -8.134 5.589 1.00 88.94 69 LYS A O 1
ATOM 562 N N . LEU A 1 70 ? -10.254 -7.159 7.555 1.00 89.12 70 LEU A N 1
ATOM 563 C CA . LEU A 1 70 ? -11.593 -7.753 7.673 1.00 89.12 70 LEU A CA 1
ATOM 564 C C . LEU A 1 70 ? -12.462 -7.468 6.439 1.00 89.12 70 LEU A C 1
ATOM 566 O O . LEU A 1 70 ? -13.160 -8.345 5.933 1.00 89.12 70 LEU A O 1
ATOM 570 N N . THR A 1 71 ? -12.398 -6.242 5.921 1.00 87.56 71 THR A N 1
ATOM 571 C CA . THR A 1 71 ? -13.166 -5.840 4.736 1.00 87.56 71 THR A CA 1
ATOM 572 C C . THR A 1 71 ? -12.678 -6.544 3.468 1.00 87.56 71 THR A C 1
ATOM 574 O O . THR A 1 71 ? -13.495 -6.902 2.618 1.00 87.56 71 THR A O 1
ATOM 577 N N . ILE A 1 72 ? -11.364 -6.741 3.318 1.00 86.31 72 ILE A N 1
ATOM 578 C CA . ILE A 1 72 ? -10.774 -7.487 2.198 1.00 86.31 72 ILE A CA 1
ATOM 579 C C . ILE A 1 72 ? -11.203 -8.947 2.268 1.00 86.31 72 ILE A C 1
ATOM 581 O O . ILE A 1 72 ? -11.657 -9.476 1.258 1.00 86.31 72 ILE A O 1
ATOM 585 N N . ASP A 1 73 ? -11.132 -9.564 3.443 1.00 85.81 73 ASP A N 1
ATOM 586 C CA . ASP A 1 73 ? -11.497 -10.969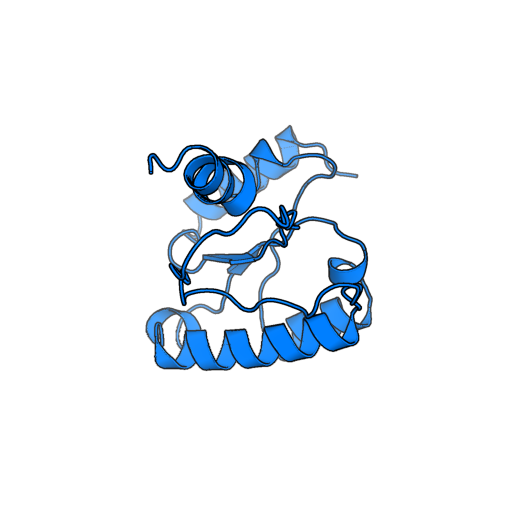 3.627 1.00 85.81 73 ASP A CA 1
ATOM 587 C C . ASP A 1 73 ? -12.981 -11.202 3.296 1.00 85.81 73 ASP A C 1
ATOM 589 O O . ASP A 1 73 ? -13.335 -12.191 2.660 1.00 85.81 73 ASP A O 1
ATOM 593 N N . GLN A 1 74 ? -13.848 -10.238 3.623 1.00 85.94 74 GLN A N 1
ATOM 594 C CA . GLN A 1 74 ? -15.272 -10.290 3.284 1.00 85.94 74 GLN A CA 1
ATOM 595 C C . GLN A 1 74 ? -15.565 -10.019 1.802 1.00 85.94 74 GLN A C 1
ATOM 597 O O . GLN A 1 74 ? -16.389 -10.704 1.199 1.00 85.94 74 GLN A O 1
ATOM 602 N N . LYS A 1 75 ? -14.958 -8.981 1.210 1.00 86.62 75 LYS A N 1
ATOM 603 C CA . LYS A 1 75 ? -15.319 -8.513 -0.144 1.00 86.62 75 LYS A CA 1
ATOM 604 C C . LYS A 1 75 ? -14.504 -9.162 -1.256 1.00 86.62 75 LYS A C 1
ATOM 606 O O . LYS A 1 75 ? -14.935 -9.135 -2.405 1.00 86.62 75 LYS A O 1
ATOM 611 N N . ARG A 1 76 ? -13.302 -9.651 -0.948 1.00 83.69 76 ARG A N 1
ATOM 612 C CA . ARG A 1 76 ? -12.312 -10.165 -1.906 1.00 83.69 76 ARG A CA 1
ATOM 613 C C . ARG A 1 76 ? -11.558 -11.378 -1.329 1.00 83.69 76 ARG A C 1
ATOM 615 O O . ARG A 1 76 ? -10.324 -11.346 -1.268 1.00 83.69 76 ARG A O 1
ATOM 622 N N . PRO A 1 77 ? -12.262 -12.464 -0.958 1.00 78.69 77 PRO A N 1
ATOM 623 C CA . PRO A 1 77 ? -11.638 -13.653 -0.362 1.00 78.69 77 PRO A CA 1
ATOM 624 C C . PRO A 1 77 ? -10.567 -14.277 -1.276 1.00 78.69 77 PRO A C 1
ATOM 626 O O . PRO A 1 77 ? -9.532 -14.753 -0.824 1.00 78.69 77 PRO A O 1
ATOM 629 N N . GLU A 1 78 ? -10.737 -14.162 -2.594 1.00 78.81 78 GLU A N 1
ATOM 630 C CA . GLU A 1 78 ? -9.761 -14.587 -3.608 1.00 78.81 78 GLU A CA 1
ATOM 631 C C . GLU A 1 78 ? -8.359 -13.959 -3.467 1.00 78.81 78 GLU A C 1
ATOM 633 O O . GLU A 1 78 ? -7.359 -14.589 -3.823 1.00 78.81 78 GLU A O 1
ATOM 638 N N . VAL A 1 79 ? -8.280 -12.720 -2.968 1.00 76.50 79 VAL A N 1
ATOM 639 C CA . VAL A 1 79 ? -7.026 -11.990 -2.736 1.00 76.50 79 VAL A CA 1
ATOM 640 C C . VAL A 1 79 ? -6.435 -12.370 -1.382 1.00 76.50 79 VAL A C 1
ATOM 642 O O . VAL A 1 79 ? -5.214 -12.485 -1.272 1.00 76.50 79 VAL A O 1
ATOM 645 N N . ALA A 1 80 ? -7.294 -12.593 -0.387 1.00 71.75 80 ALA A N 1
ATOM 646 C CA . ALA A 1 80 ? -6.904 -12.984 0.959 1.00 71.75 80 ALA A CA 1
ATOM 647 C C . ALA A 1 80 ? -6.290 -14.394 1.011 1.00 71.75 80 ALA A C 1
ATOM 649 O O . ALA A 1 80 ? -5.242 -14.566 1.624 1.00 71.75 80 ALA A O 1
ATOM 650 N N . ASP A 1 81 ? -6.884 -15.370 0.317 1.00 67.38 81 ASP A N 1
ATOM 651 C CA . 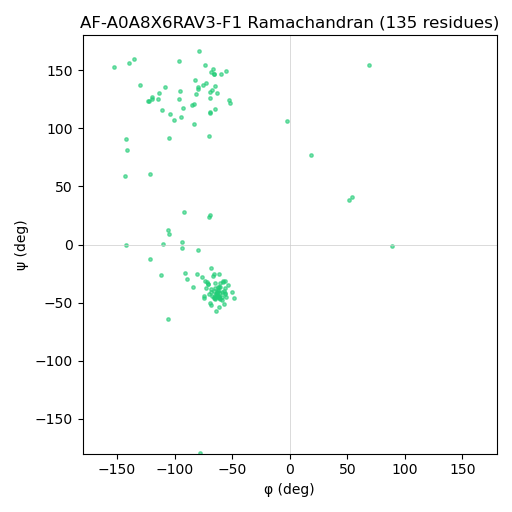ASP A 1 81 ? -6.579 -16.789 0.554 1.00 67.38 81 ASP A CA 1
ATOM 652 C C . ASP A 1 81 ? -5.424 -17.357 -0.282 1.00 67.38 81 ASP A C 1
ATOM 654 O O . ASP A 1 81 ? -4.777 -18.320 0.123 1.00 67.38 81 ASP A O 1
ATOM 658 N N . ARG A 1 82 ? -5.181 -16.841 -1.497 1.00 66.31 82 ARG A N 1
ATOM 659 C CA . ARG A 1 82 ? -4.388 -17.593 -2.500 1.00 66.31 82 ARG A CA 1
ATOM 660 C C . ARG A 1 82 ? -3.026 -17.016 -2.844 1.00 66.31 82 ARG A C 1
ATOM 662 O O . ARG A 1 82 ? -2.181 -17.743 -3.361 1.00 66.31 82 ARG A O 1
ATOM 669 N N . ARG A 1 83 ? -2.826 -15.704 -2.698 1.00 69.31 83 ARG A N 1
ATOM 670 C CA . ARG A 1 83 ? -1.634 -15.024 -3.247 1.00 69.31 83 ARG A CA 1
ATOM 671 C C . ARG A 1 83 ? -1.068 -13.915 -2.359 1.00 69.31 83 ARG A C 1
ATOM 673 O O . ARG A 1 83 ? -0.079 -13.303 -2.771 1.00 69.31 83 ARG A O 1
ATOM 680 N N . GLY A 1 84 ? -1.673 -13.658 -1.201 1.00 82.00 84 GLY A N 1
ATOM 681 C CA . GLY A 1 84 ? -1.310 -12.554 -0.317 1.00 82.00 84 GLY A CA 1
ATOM 682 C C . GLY A 1 84 ? -1.653 -11.178 -0.898 1.00 82.00 84 GLY A C 1
ATOM 683 O O . GLY A 1 84 ? -1.730 -10.979 -2.119 1.00 82.00 84 GLY A O 1
ATOM 684 N N . VAL A 1 85 ? -1.850 -10.208 -0.008 1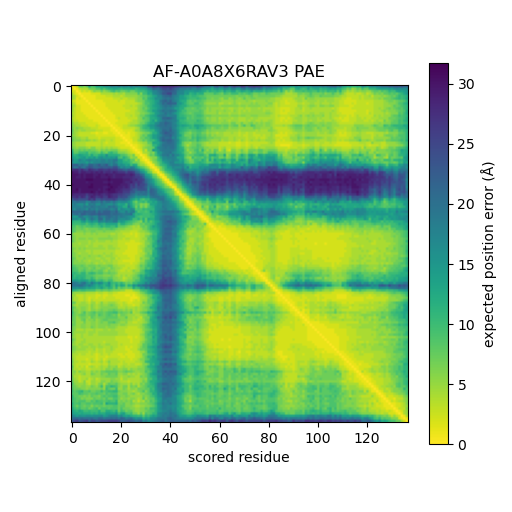.00 87.62 85 VAL A N 1
ATOM 685 C CA . VAL A 1 85 ? -2.126 -8.816 -0.378 1.00 87.62 85 VAL A CA 1
ATOM 686 C C . VAL A 1 85 ? -0.819 -8.129 -0.758 1.00 87.62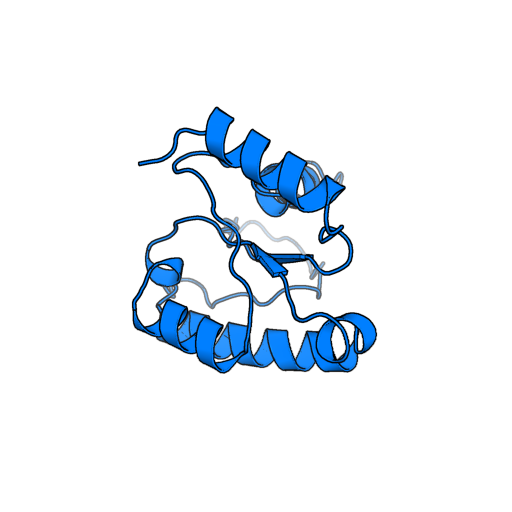 85 VAL A C 1
ATOM 688 O O . VAL A 1 85 ? 0.190 -8.234 -0.059 1.00 87.62 85 VAL A O 1
ATOM 691 N N . VAL A 1 86 ? -0.839 -7.398 -1.872 1.00 90.81 86 VAL A N 1
ATOM 692 C CA . VAL A 1 86 ? 0.250 -6.489 -2.236 1.00 90.81 86 VAL A CA 1
ATOM 693 C C . VAL A 1 86 ? -0.185 -5.079 -1.873 1.00 90.81 86 VAL A C 1
ATOM 695 O O . VAL A 1 86 ? -1.066 -4.515 -2.517 1.00 90.81 86 VAL A O 1
ATOM 698 N N . PHE A 1 87 ? 0.394 -4.533 -0.812 1.00 90.56 87 PHE A N 1
ATOM 699 C CA . PHE A 1 87 ? -0.041 -3.270 -0.232 1.00 90.56 87 PHE A CA 1
ATOM 700 C C . PHE A 1 87 ? 0.793 -2.107 -0.766 1.00 90.56 87 PHE A C 1
ATOM 702 O O . PHE A 1 87 ? 2.021 -2.181 -0.808 1.00 90.56 87 PHE A O 1
ATOM 709 N N . HIS A 1 88 ? 0.132 -1.036 -1.190 1.00 89.81 88 HIS A N 1
ATOM 710 C CA . HIS A 1 88 ? 0.764 0.203 -1.635 1.00 89.81 88 HIS A CA 1
ATOM 711 C C . HIS A 1 88 ? 0.294 1.358 -0.749 1.00 89.81 88 HIS A C 1
ATOM 713 O O . HIS A 1 88 ? -0.910 1.558 -0.572 1.00 89.81 88 HIS A O 1
ATOM 719 N N . GLN A 1 89 ? 1.262 2.083 -0.198 1.00 87.50 89 GLN A N 1
ATOM 720 C CA . GLN A 1 89 ? 1.086 3.290 0.603 1.00 87.50 89 GLN A CA 1
ATOM 721 C C . GLN A 1 89 ? 2.185 4.288 0.218 1.00 87.50 89 GLN A C 1
ATOM 723 O O . GLN A 1 89 ? 3.236 3.887 -0.297 1.00 87.50 89 GLN A O 1
ATOM 728 N N . ASP A 1 90 ? 1.943 5.572 0.452 1.00 84.25 90 ASP A N 1
ATOM 729 C CA . ASP A 1 90 ? 2.969 6.600 0.309 1.00 84.25 90 ASP A CA 1
ATOM 730 C C . ASP A 1 90 ? 3.935 6.605 1.516 1.00 84.25 90 ASP A C 1
ATOM 732 O O . ASP A 1 90 ? 3.823 5.803 2.448 1.00 84.25 90 ASP A O 1
ATOM 736 N N . ASN A 1 91 ? 4.909 7.517 1.498 1.00 84.12 91 ASN A N 1
ATOM 737 C CA . ASN A 1 91 ? 5.944 7.608 2.532 1.00 84.12 91 ASN A CA 1
ATOM 738 C C . ASN A 1 91 ? 5.575 8.574 3.675 1.00 84.12 91 ASN A C 1
ATOM 740 O O . ASN A 1 91 ? 6.470 9.167 4.280 1.00 84.12 91 ASN A O 1
ATOM 744 N N . ALA A 1 92 ? 4.285 8.779 3.964 1.00 82.50 92 ALA A N 1
ATOM 745 C CA . ALA A 1 92 ? 3.877 9.612 5.091 1.00 82.50 92 ALA A CA 1
ATOM 746 C C . ALA A 1 92 ? 4.420 9.054 6.424 1.00 82.50 92 ALA A C 1
ATOM 748 O O . ALA A 1 92 ? 4.525 7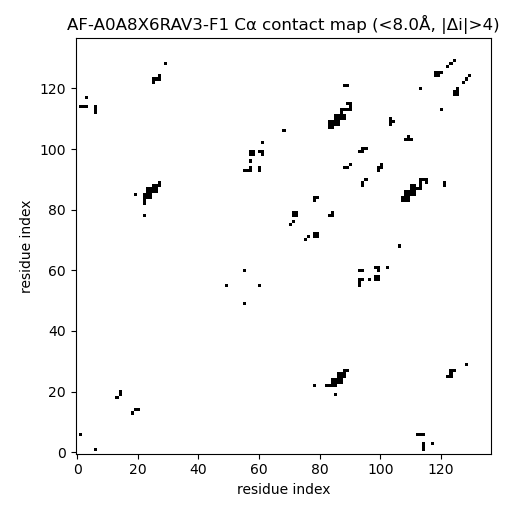.842 6.617 1.00 82.50 92 ALA A O 1
ATOM 749 N N . MET A 1 93 ? 4.741 9.936 7.377 1.00 81.75 93 MET A N 1
ATOM 750 C CA . MET A 1 93 ? 5.363 9.552 8.656 1.00 81.75 93 MET A CA 1
ATOM 751 C C . MET A 1 93 ? 4.690 8.378 9.402 1.00 81.75 93 MET A C 1
ATOM 753 O O . MET A 1 93 ? 5.414 7.485 9.850 1.00 81.75 93 MET A O 1
ATOM 757 N N . PRO A 1 94 ? 3.349 8.316 9.558 1.00 81.38 94 PRO A N 1
ATOM 758 C CA . PRO A 1 94 ? 2.719 7.187 10.246 1.00 81.38 94 PRO A CA 1
ATOM 759 C C . PRO A 1 94 ? 2.871 5.869 9.470 1.00 81.38 94 PRO A C 1
ATOM 761 O O . PRO A 1 94 ? 2.929 4.805 10.086 1.00 81.38 94 PRO A O 1
ATOM 764 N N . HIS A 1 95 ? 3.008 5.923 8.143 1.00 84.00 95 HIS A N 1
ATOM 765 C CA . HIS A 1 95 ? 3.143 4.753 7.271 1.00 84.00 95 HIS A CA 1
ATOM 766 C C . HIS A 1 95 ? 4.524 4.099 7.375 1.00 84.00 95 HIS A C 1
ATOM 768 O O . HIS A 1 95 ? 4.647 2.881 7.246 1.00 84.00 95 HIS A O 1
ATOM 774 N N . THR A 1 96 ? 5.559 4.898 7.643 1.00 83.44 96 THR A N 1
ATOM 775 C CA . THR A 1 96 ? 6.948 4.434 7.793 1.00 83.44 96 THR A CA 1
ATOM 776 C C . THR A 1 96 ? 7.338 4.133 9.241 1.00 83.44 96 THR A C 1
ATOM 778 O O . THR A 1 96 ? 8.495 3.813 9.511 1.00 83.44 96 THR A O 1
ATOM 781 N N . SER A 1 97 ? 6.406 4.265 10.190 1.00 87.81 97 SER A N 1
ATOM 782 C CA . SER A 1 97 ? 6.669 3.991 11.603 1.00 87.81 97 SER A CA 1
ATOM 783 C C . SER A 1 97 ? 6.944 2.503 11.852 1.00 87.81 97 SER A C 1
ATOM 785 O O . SER A 1 97 ? 6.413 1.633 11.160 1.00 87.81 97 SER A O 1
ATOM 787 N N . VAL A 1 98 ? 7.743 2.199 12.879 1.00 89.38 98 VAL A N 1
ATOM 788 C CA . VAL A 1 98 ? 8.073 0.810 13.253 1.00 89.38 98 VAL A CA 1
ATOM 789 C C . VAL A 1 98 ? 6.813 0.006 13.581 1.00 89.38 98 VAL A C 1
ATOM 791 O O . VAL A 1 98 ? 6.684 -1.130 13.134 1.00 89.38 98 VAL A O 1
ATOM 794 N N . VAL A 1 99 ? 5.863 0.618 14.294 1.00 90.56 99 VAL A N 1
ATOM 795 C CA . VAL A 1 99 ? 4.588 -0.005 14.678 1.00 90.56 99 VAL A CA 1
ATOM 796 C C . VAL A 1 99 ? 3.784 -0.404 13.438 1.00 90.56 99 VAL A C 1
ATOM 798 O O . VAL A 1 99 ? 3.339 -1.544 13.324 1.00 90.56 99 VAL A O 1
ATOM 801 N N . THR A 1 100 ? 3.674 0.495 12.457 1.00 88.94 100 THR A N 1
ATOM 802 C CA . THR A 1 100 ? 2.979 0.214 11.194 1.00 88.94 100 THR A CA 1
ATOM 803 C C . THR A 1 100 ? 3.662 -0.888 10.387 1.00 88.94 100 THR A C 1
ATOM 805 O O . THR A 1 100 ? 2.987 -1.767 9.854 1.00 88.94 100 THR A O 1
ATOM 808 N N . LEU A 1 101 ? 4.996 -0.879 10.301 1.00 90.38 101 LEU A N 1
ATOM 809 C CA . LEU A 1 101 ? 5.739 -1.914 9.577 1.00 90.38 101 LEU A CA 1
ATOM 810 C C . LEU A 1 101 ? 5.574 -3.290 10.226 1.00 90.38 101 LEU A C 1
ATOM 812 O O . LEU A 1 101 ? 5.327 -4.266 9.518 1.00 90.38 101 LEU A O 1
ATOM 816 N N . GLN A 1 102 ? 5.641 -3.358 11.559 1.00 92.31 102 GLN A N 1
ATOM 817 C CA . GLN A 1 102 ? 5.374 -4.584 12.304 1.00 92.31 102 GLN A CA 1
ATOM 818 C C . GLN A 1 102 ? 3.956 -5.089 12.025 1.00 92.31 102 GLN A C 1
ATOM 820 O O . GLN A 1 102 ? 3.769 -6.266 11.721 1.00 92.31 102 GLN A O 1
ATOM 825 N N . LYS A 1 103 ? 2.965 -4.194 12.041 1.00 92.38 103 LYS A N 1
ATOM 826 C CA . LYS A 1 103 ? 1.578 -4.557 11.756 1.00 92.38 103 LYS A CA 1
ATOM 827 C C . LYS A 1 103 ? 1.399 -5.126 10.347 1.00 92.38 103 LYS A C 1
ATOM 829 O O . LYS A 1 103 ? 0.696 -6.114 10.162 1.00 92.38 103 LYS A O 1
ATOM 834 N N . LEU A 1 104 ? 2.053 -4.538 9.347 1.00 91.31 104 LEU A N 1
ATOM 835 C CA . LEU A 1 104 ? 2.013 -5.035 7.967 1.00 91.31 104 LEU A CA 1
ATOM 836 C C . LEU A 1 104 ? 2.655 -6.424 7.832 1.00 91.31 104 LEU A C 1
ATOM 838 O O . LEU A 1 104 ? 2.185 -7.229 7.027 1.00 91.31 104 LEU A O 1
ATOM 842 N N . TRP A 1 105 ? 3.685 -6.726 8.628 1.00 89.81 105 TRP A N 1
ATOM 843 C CA . TRP A 1 105 ? 4.274 -8.066 8.698 1.00 89.81 105 TRP A CA 1
ATOM 844 C C . TRP A 1 105 ? 3.349 -9.077 9.376 1.00 89.81 105 TRP A C 1
ATOM 846 O O . TRP A 1 105 ? 3.198 -10.181 8.864 1.00 89.81 105 TRP A O 1
ATOM 856 N N . GLU A 1 106 ? 2.688 -8.702 10.474 1.00 92.06 106 GLU A N 1
ATOM 857 C CA . GLU A 1 106 ? 1.699 -9.555 11.156 1.00 92.06 106 GLU A CA 1
ATOM 858 C C . GLU A 1 106 ? 0.519 -9.922 10.245 1.00 92.06 106 GLU A C 1
ATOM 860 O O . GLU A 1 106 ? -0.020 -11.023 10.331 1.00 92.06 106 GLU A O 1
ATOM 865 N N . LEU A 1 107 ? 0.133 -9.014 9.345 1.00 89.88 107 LEU A N 1
ATOM 866 C CA . LEU A 1 107 ? -0.924 -9.241 8.357 1.00 89.88 107 LEU A CA 1
ATOM 867 C C . LEU A 1 107 ? -0.465 -10.058 7.133 1.00 89.88 107 LEU A C 1
ATOM 869 O O . LEU A 1 107 ? -1.299 -10.367 6.279 1.00 89.88 107 LEU A O 1
ATOM 873 N N . ASP A 1 108 ? 0.829 -10.385 7.032 1.00 90.19 108 ASP A N 1
ATOM 874 C CA . ASP A 1 108 ? 1.478 -11.000 5.864 1.00 90.19 108 ASP A CA 1
ATOM 875 C C . ASP A 1 108 ? 1.250 -10.202 4.563 1.00 90.19 108 ASP A C 1
ATOM 877 O O . ASP A 1 108 ? 0.957 -10.727 3.484 1.00 90.19 108 ASP A O 1
ATOM 881 N N . TRP A 1 109 ? 1.319 -8.870 4.663 1.00 90.69 109 TRP A N 1
ATOM 882 C CA . TRP A 1 109 ? 1.124 -7.978 3.521 1.00 90.69 109 TRP A CA 1
ATOM 883 C C . TRP A 1 109 ? 2.455 -7.580 2.902 1.00 90.69 109 TRP A C 1
ATOM 885 O O . TRP A 1 109 ? 3.337 -7.002 3.539 1.00 90.69 109 TRP A O 1
ATOM 895 N N . LYS A 1 110 ? 2.586 -7.817 1.593 1.00 90.62 110 LYS A N 1
ATOM 896 C CA . LYS A 1 110 ? 3.786 -7.431 0.854 1.00 90.62 110 LYS A CA 1
ATOM 897 C C . LYS A 1 110 ? 3.709 -5.967 0.448 1.00 90.62 110 LYS A C 1
ATOM 899 O O . LYS A 1 110 ? 3.046 -5.629 -0.532 1.00 90.62 110 LYS A O 1
ATOM 904 N N . VAL A 1 111 ? 4.441 -5.122 1.163 1.00 89.69 111 VAL A N 1
ATOM 905 C CA . VAL A 1 111 ? 4.531 -3.685 0.883 1.00 89.69 111 VAL A CA 1
ATOM 906 C C . VAL A 1 111 ? 5.300 -3.436 -0.419 1.00 89.69 111 VAL A C 1
ATOM 908 O O . VAL A 1 111 ? 6.369 -4.008 -0.656 1.00 89.69 111 VAL A O 1
ATOM 911 N N . LEU A 1 112 ? 4.741 -2.610 -1.302 1.00 89.38 112 LEU A N 1
ATOM 912 C CA . LEU A 1 112 ? 5.423 -2.103 -2.488 1.00 89.38 112 LEU A CA 1
ATOM 913 C C . LEU A 1 112 ? 6.298 -0.911 -2.131 1.00 89.38 112 LEU A C 1
ATOM 915 O O . LEU A 1 112 ? 5.919 -0.049 -1.347 1.00 89.38 112 LEU A O 1
ATOM 919 N N . MET A 1 113 ? 7.462 -0.847 -2.766 1.00 86.19 113 MET A N 1
ATOM 920 C CA . MET A 1 113 ? 8.326 0.318 -2.662 1.00 86.19 113 MET A CA 1
ATOM 921 C C . MET A 1 113 ? 7.671 1.521 -3.341 1.00 86.19 113 MET A C 1
ATOM 923 O O . MET A 1 113 ? 7.223 1.416 -4.484 1.00 86.19 113 MET A O 1
ATOM 927 N N . HIS A 1 114 ? 7.670 2.663 -2.655 1.00 86.00 114 HIS A N 1
ATOM 928 C CA . HIS A 1 114 ? 7.229 3.938 -3.202 1.00 86.00 114 HIS A CA 1
ATOM 929 C C . HIS A 1 114 ? 8.384 4.953 -3.156 1.00 86.00 114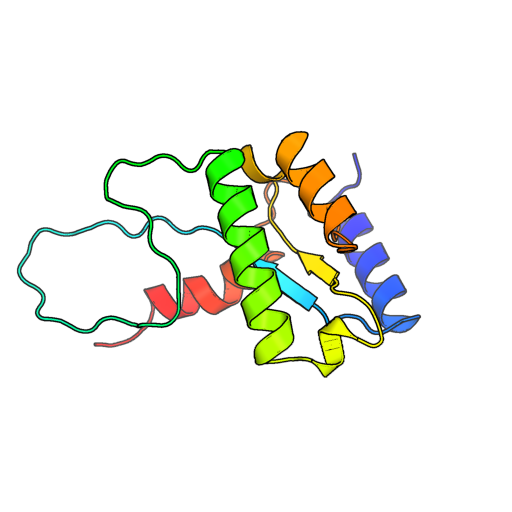 HIS A C 1
ATOM 931 O O . HIS A 1 114 ? 8.975 5.163 -2.090 1.00 86.00 114 HIS A O 1
ATOM 937 N N . PRO A 1 115 ? 8.759 5.571 -4.289 1.00 86.38 115 PRO A N 1
ATOM 938 C CA . PRO A 1 115 ? 9.761 6.628 -4.279 1.00 86.38 115 PRO A CA 1
ATOM 939 C C . PRO A 1 115 ? 9.251 7.861 -3.513 1.00 86.38 115 PRO A C 1
ATOM 941 O O . PRO A 1 115 ? 8.065 8.179 -3.586 1.00 86.38 115 PRO A O 1
ATOM 944 N N . PRO A 1 116 ? 10.129 8.604 -2.818 1.00 82.69 116 PRO A N 1
ATOM 945 C CA . PRO A 1 116 ? 9.763 9.889 -2.227 1.00 82.69 116 PRO A CA 1
ATOM 946 C C . PRO A 1 116 ? 9.185 10.865 -3.258 1.00 82.69 116 PRO A C 1
ATOM 948 O O . PRO A 1 116 ? 9.577 10.848 -4.428 1.00 82.69 116 PRO A O 1
ATOM 951 N N . TYR A 1 117 ? 8.286 11.743 -2.801 1.00 81.31 117 TYR A N 1
ATOM 952 C CA . TYR A 1 117 ? 7.739 12.867 -3.576 1.00 81.31 117 TYR A CA 1
ATOM 953 C C . TYR A 1 117 ? 7.181 12.478 -4.955 1.00 81.31 117 TYR A C 1
ATOM 955 O O . TYR A 1 117 ? 7.358 13.207 -5.928 1.00 81.31 117 TYR A O 1
ATOM 963 N N . SER A 1 118 ? 6.524 11.318 -5.054 1.00 84.69 118 SER A N 1
ATOM 964 C CA . SER A 1 118 ? 6.013 10.791 -6.327 1.00 84.69 118 SER A CA 1
ATOM 965 C C . SER A 1 118 ? 4.498 10.558 -6.307 1.00 84.69 118 SER A C 1
ATOM 967 O O . SER A 1 118 ? 4.045 9.425 -6.484 1.00 84.69 118 SER A O 1
ATOM 969 N N . PRO A 1 119 ? 3.688 11.611 -6.091 1.00 79.94 119 PRO A N 1
ATOM 970 C CA . PRO A 1 119 ? 2.230 11.484 -6.022 1.00 79.94 119 PRO A CA 1
ATOM 971 C C . PRO A 1 119 ? 1.611 10.967 -7.332 1.00 79.94 119 PRO A C 1
ATOM 973 O O . PRO A 1 119 ? 0.561 10.332 -7.316 1.00 79.94 119 PRO A O 1
ATOM 976 N N . ASP A 1 120 ? 2.278 11.183 -8.465 1.00 83.12 120 ASP A N 1
ATOM 977 C CA . ASP A 1 120 ? 1.899 10.670 -9.783 1.00 83.12 120 ASP A CA 1
ATOM 978 C C . ASP A 1 120 ? 2.031 9.143 -9.905 1.00 83.12 120 ASP A C 1
ATOM 980 O O . ASP A 1 120 ? 1.384 8.530 -10.749 1.00 83.12 120 ASP A O 1
ATOM 984 N N . LEU A 1 121 ? 2.820 8.513 -9.033 1.00 82.38 121 LEU A N 1
ATOM 985 C CA . LEU A 1 121 ? 2.963 7.058 -8.955 1.00 82.38 121 LEU A CA 1
ATOM 986 C C . LEU A 1 121 ? 2.010 6.419 -7.935 1.00 82.38 121 LEU A C 1
ATOM 988 O O . LEU A 1 121 ? 1.986 5.194 -7.805 1.00 82.38 121 LEU A O 1
ATOM 992 N N . ALA A 1 122 ? 1.228 7.218 -7.206 1.00 82.69 122 ALA A N 1
ATOM 993 C CA . ALA A 1 122 ? 0.224 6.734 -6.268 1.00 82.69 122 ALA A CA 1
ATOM 994 C C . ALA A 1 122 ? -1.146 6.628 -6.965 1.00 82.69 122 ALA A C 1
ATOM 996 O O . ALA A 1 122 ? -1.705 7.655 -7.356 1.00 82.69 122 ALA A O 1
ATOM 997 N N . PRO A 1 123 ? -1.743 5.422 -7.082 1.00 78.00 123 PRO A N 1
ATOM 998 C CA . PRO A 1 123 ? -3.053 5.235 -7.720 1.00 78.00 123 PRO A CA 1
ATOM 999 C C . PRO A 1 123 ? -4.158 6.126 -7.150 1.00 78.00 123 PRO A C 1
ATOM 1001 O O . PRO A 1 123 ? -5.021 6.612 -7.881 1.00 78.00 123 PRO A O 1
ATOM 1004 N N . ASN A 1 124 ? -4.107 6.384 -5.844 1.00 77.44 124 ASN A N 1
ATOM 1005 C CA . ASN A 1 124 ? -5.088 7.230 -5.180 1.00 77.44 124 ASN A CA 1
ATOM 1006 C C . ASN A 1 124 ? -4.901 8.713 -5.543 1.00 77.44 124 ASN A C 1
ATOM 1008 O O . ASN A 1 124 ? -5.897 9.400 -5.765 1.00 77.44 124 ASN A O 1
ATOM 1012 N N . GLY A 1 125 ? -3.655 9.176 -5.684 1.00 72.75 125 GLY A N 1
ATOM 1013 C CA . GLY A 1 125 ? -3.311 10.551 -6.044 1.00 72.75 125 GLY A CA 1
ATOM 1014 C C . GLY A 1 125 ? -3.785 10.946 -7.443 1.00 72.75 125 GLY A C 1
ATOM 1015 O O . GLY A 1 125 ? -4.560 11.893 -7.584 1.00 72.75 125 GLY A O 1
ATOM 1016 N N . TYR A 1 126 ? -3.368 10.209 -8.478 1.00 74.94 126 TYR A N 1
ATOM 1017 C CA . TYR A 1 126 ? -3.660 10.598 -9.866 1.00 74.94 126 TYR A CA 1
ATOM 1018 C C . TYR A 1 126 ? -5.069 10.219 -10.346 1.00 74.94 126 TYR A C 1
ATOM 1020 O O . TYR A 1 126 ? -5.577 10.856 -11.266 1.00 74.94 126 TYR A O 1
ATOM 1028 N N . HIS A 1 127 ? -5.707 9.191 -9.771 1.00 77.56 127 HIS A N 1
ATOM 1029 C CA . HIS A 1 127 ? -7.014 8.716 -10.243 1.00 77.56 127 HIS A CA 1
ATOM 1030 C C . HIS A 1 127 ? -8.152 9.112 -9.303 1.00 77.56 127 HIS A C 1
ATOM 1032 O O . HIS A 1 127 ? -9.028 9.890 -9.680 1.00 77.56 127 HIS A O 1
ATOM 1038 N N . LEU A 1 128 ? -8.145 8.601 -8.068 1.00 77.94 128 LEU A N 1
ATOM 1039 C CA . LEU A 1 128 ? -9.271 8.756 -7.143 1.00 77.94 128 LEU A CA 1
ATOM 1040 C C . LEU A 1 128 ? -9.432 10.207 -6.682 1.00 77.94 128 LEU A C 1
ATOM 1042 O O . LEU A 1 128 ? -10.513 10.783 -6.764 1.00 77.94 128 LEU A O 1
ATOM 1046 N N . PHE A 1 129 ? -8.355 10.809 -6.190 1.00 76.62 129 PHE A N 1
ATOM 1047 C CA . PHE A 1 129 ? -8.375 12.154 -5.632 1.00 76.62 129 PHE A CA 1
ATOM 1048 C C . PHE A 1 129 ? -8.533 13.235 -6.687 1.00 76.62 129 PHE A C 1
ATOM 1050 O O . PHE A 1 129 ? -9.169 14.253 -6.395 1.00 76.62 129 PHE A O 1
ATOM 1057 N N . PHE A 1 130 ? -7.992 12.993 -7.879 1.00 74.31 130 PHE A N 1
ATOM 1058 C CA . PHE A 1 130 ? -8.223 13.827 -9.045 1.00 74.31 130 PHE A CA 1
ATOM 1059 C C . PHE A 1 130 ? -9.692 13.772 -9.475 1.00 74.31 130 PHE A C 1
ATOM 1061 O O . PHE A 1 130 ? -10.313 14.818 -9.647 1.00 74.31 130 PHE A O 1
ATOM 1068 N N . ALA A 1 131 ? -10.289 12.577 -9.566 1.00 79.81 131 ALA A N 1
ATOM 1069 C CA . ALA A 1 131 ? -11.708 12.442 -9.882 1.00 79.81 131 ALA A CA 1
ATOM 1070 C C . ALA A 1 131 ? -12.582 13.162 -8.845 1.00 79.81 131 ALA A C 1
ATOM 1072 O O . ALA A 1 131 ? -13.425 13.963 -9.226 1.00 79.81 131 ALA A O 1
ATOM 1073 N N . LEU A 1 132 ? -12.331 12.958 -7.544 1.00 77.94 132 LEU A N 1
ATOM 1074 C CA . LEU A 1 132 ? -13.082 13.597 -6.451 1.00 77.94 132 LEU A CA 1
ATOM 1075 C C . LEU A 1 132 ? -13.062 15.131 -6.483 1.00 77.94 132 LEU A C 1
ATOM 1077 O O . LEU A 1 132 ? -14.037 15.745 -6.070 1.00 77.94 132 LEU A O 1
ATOM 1081 N N . GLN A 1 133 ? -11.981 15.754 -6.955 1.00 76.94 133 GLN A N 1
ATOM 1082 C CA . GLN A 1 133 ? -11.908 17.216 -7.091 1.00 76.94 133 GLN A CA 1
ATOM 1083 C C . GLN A 1 133 ? -12.691 17.749 -8.288 1.00 76.94 133 GLN A C 1
ATOM 1085 O O . GLN A 1 133 ? -13.134 18.891 -8.261 1.00 76.94 133 GLN A O 1
ATOM 1090 N N . ASN A 1 134 ? -12.842 16.931 -9.326 1.00 75.88 134 ASN A N 1
ATOM 1091 C CA . ASN A 1 134 ? -13.467 17.315 -10.585 1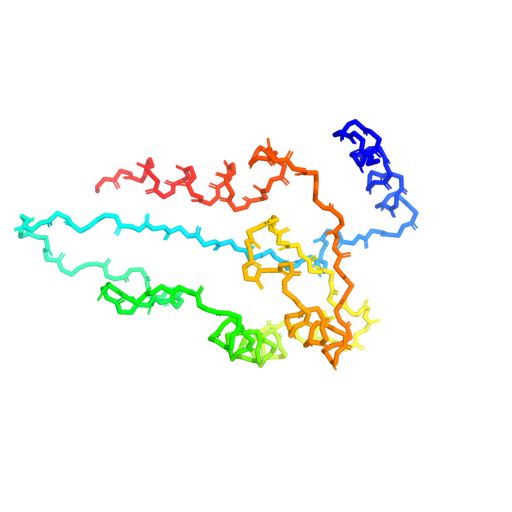.00 75.88 134 ASN A CA 1
ATOM 1092 C C . ASN A 1 134 ? -14.875 16.723 -10.743 1.00 75.88 134 ASN A C 1
ATOM 1094 O O . ASN A 1 134 ? -15.411 16.734 -11.849 1.00 75.88 134 ASN A O 1
ATOM 1098 N N . PHE A 1 135 ? -15.469 16.176 -9.673 1.00 70.38 135 PHE A N 1
ATOM 1099 C CA . PHE A 1 135 ? -16.843 15.680 -9.716 1.00 70.38 135 PHE A CA 1
ATOM 1100 C C . PHE A 1 135 ? -17.793 16.868 -9.950 1.00 70.38 135 PHE A C 1
ATOM 1102 O O . PHE A 1 135 ? -17.829 17.767 -9.105 1.00 70.38 135 PHE A O 1
ATOM 1109 N N . PRO A 1 136 ? -18.531 16.904 -11.077 1.00 60.88 136 PRO A N 1
ATOM 1110 C CA . PRO A 1 136 ? -19.545 17.927 -11.299 1.00 60.88 136 PRO A CA 1
ATOM 1111 C C . PRO A 1 136 ? -20.684 17.765 -10.280 1.00 60.88 136 PRO A C 1
ATOM 1113 O O . PRO A 1 136 ? -20.966 16.640 -9.855 1.00 60.88 136 PRO A O 1
ATOM 1116 N N . GLU A 1 137 ? -21.284 18.892 -9.876 1.00 50.97 137 GLU A N 1
ATOM 1117 C CA . GLU A 1 137 ? -22.420 18.941 -8.935 1.00 50.97 137 GLU A CA 1
ATOM 1118 C C . GLU A 1 137 ? -23.645 18.147 -9.410 1.00 50.97 137 GLU A C 1
ATOM 1120 O O . GLU A 1 137 ? -23.935 18.153 -10.630 1.00 50.97 137 GLU A O 1
#

pLDDT: mean 77.67, std 15.68, range [33.88, 93.19]